Protein AF-A0A0N8Q9W8-F1 (afdb_monomer_lite)

Radius of gyration: 18.55 Å; chains: 1; bounding box: 48×32×45 Å

pLDDT: mean 75.81, std 12.65, range [43.41, 91.81]

Foldseek 3Di:
DPPVPVVVVVVVVVVVCVVVVVLVVVLVVQLVVPPPCSPVSNVVSVVVVVVVVVVLCVQLVVCVVVVVDPVCSVVSVVVVVVVVVVVVVVVVVVVPDCVVVVVPD

Structure (mmCIF, N/CA/C/O backbone):
data_AF-A0A0N8Q9W8-F1
#
_entry.id   AF-A0A0N8Q9W8-F1
#
loop_
_atom_site.group_PDB
_atom_site.id
_atom_site.type_symbol
_atom_site.label_atom_id
_atom_site.label_alt_id
_atom_site.label_comp_id
_atom_site.label_asym_id
_atom_site.label_entity_id
_atom_site.label_seq_id
_atom_site.pdbx_PDB_ins_code
_atom_site.Cartn_x
_atom_site.Cartn_y
_atom_site.Cartn_z
_atom_site.occupancy
_atom_site.B_iso_or_equiv
_atom_site.auth_seq_id
_atom_site.auth_comp_id
_atom_site.auth_asym_id
_atom_site.auth_atom_id
_atom_site.pdbx_PDB_model_num
ATOM 1 N N . THR A 1 1 ? 20.763 16.705 -22.166 1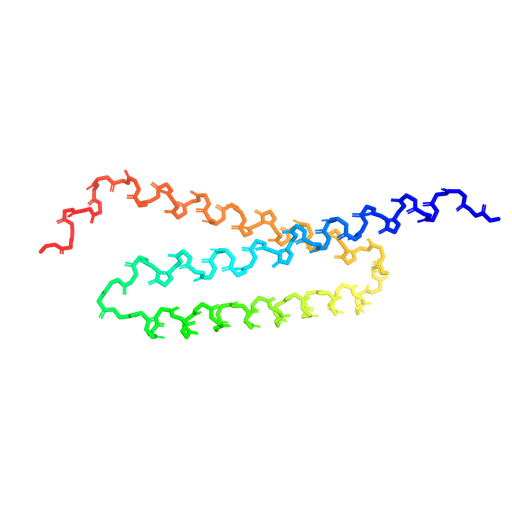.00 52.38 1 THR A N 1
ATOM 2 C CA . THR A 1 1 ? 20.065 17.013 -20.902 1.00 52.38 1 THR A CA 1
ATOM 3 C C . THR A 1 1 ? 18.599 16.738 -21.119 1.00 52.38 1 THR A C 1
ATOM 5 O O . THR A 1 1 ? 17.955 17.478 -21.849 1.00 52.38 1 THR A O 1
ATOM 8 N N . SER A 1 2 ? 18.102 15.592 -20.657 1.00 50.09 2 SER A N 1
ATOM 9 C CA . SER A 1 2 ? 16.745 15.151 -20.985 1.00 50.09 2 SER A CA 1
ATOM 10 C C . SER A 1 2 ? 15.739 16.067 -20.292 1.00 50.09 2 SER A C 1
ATOM 12 O O . SER A 1 2 ? 15.584 15.987 -19.079 1.00 50.09 2 SER A O 1
ATOM 14 N N . ALA A 1 3 ? 15.050 16.925 -21.049 1.00 59.44 3 ALA A N 1
ATOM 15 C CA . ALA A 1 3 ? 14.000 17.818 -20.542 1.00 59.44 3 ALA A CA 1
ATOM 16 C C . ALA A 1 3 ? 12.872 17.072 -19.798 1.00 59.44 3 ALA A C 1
ATOM 18 O O . ALA A 1 3 ? 12.098 17.688 -19.079 1.00 59.44 3 ALA A O 1
ATOM 19 N N . ALA A 1 4 ? 12.809 15.745 -19.942 1.00 71.94 4 ALA A N 1
ATOM 20 C CA . ALA A 1 4 ? 11.908 14.855 -19.226 1.00 71.94 4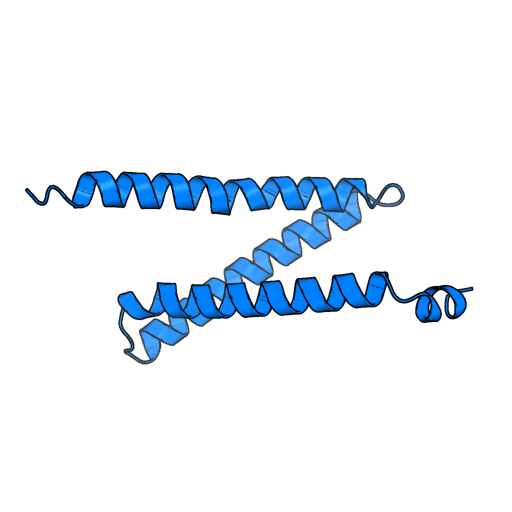 ALA A CA 1
ATOM 21 C C . ALA A 1 4 ? 12.335 14.528 -17.778 1.00 71.94 4 ALA A C 1
ATOM 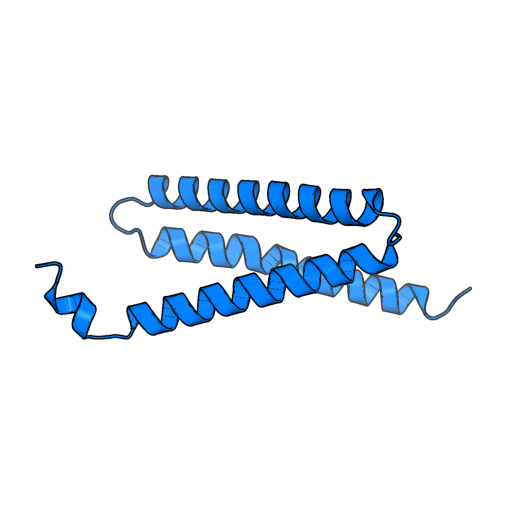23 O O . ALA A 1 4 ? 11.492 14.070 -17.013 1.00 71.94 4 ALA A O 1
ATOM 24 N N . LEU A 1 5 ? 13.595 14.753 -17.374 1.00 77.94 5 LEU A N 1
ATOM 25 C CA . LEU A 1 5 ? 14.060 14.436 -16.012 1.00 77.94 5 LEU A CA 1
ATOM 26 C C . LEU A 1 5 ? 13.367 15.305 -14.962 1.00 77.94 5 LEU A C 1
ATOM 28 O O . LEU A 1 5 ? 12.725 14.772 -14.068 1.00 77.94 5 LEU A O 1
ATOM 32 N N . VAL A 1 6 ? 13.389 16.626 -15.153 1.00 83.12 6 VAL A N 1
ATOM 33 C CA . VAL A 1 6 ? 12.759 17.595 -14.243 1.00 83.12 6 VAL A CA 1
ATOM 34 C C . VAL A 1 6 ? 11.260 17.314 -14.022 1.00 83.12 6 VAL A C 1
ATOM 36 O O . VAL A 1 6 ? 10.843 17.191 -12.872 1.00 83.12 6 VAL A O 1
ATOM 39 N N . PRO A 1 7 ? 10.414 17.147 -15.061 1.00 83.06 7 PRO A N 1
ATOM 40 C CA . PRO A 1 7 ? 9.008 16.805 -14.851 1.00 83.06 7 PRO A CA 1
ATOM 41 C C . PRO A 1 7 ? 8.816 15.399 -14.262 1.00 83.06 7 PRO A C 1
ATOM 43 O O . PRO A 1 7 ? 7.867 15.201 -13.505 1.00 83.06 7 PRO A O 1
ATOM 46 N N . THR A 1 8 ? 9.704 14.437 -14.540 1.00 84.44 8 THR A N 1
ATOM 47 C CA . THR A 1 8 ? 9.654 13.105 -13.907 1.00 84.44 8 THR A CA 1
ATOM 48 C C . THR A 1 8 ? 9.945 13.197 -12.411 1.00 84.44 8 THR A C 1
ATOM 50 O O . THR A 1 8 ? 9.202 12.638 -11.612 1.00 84.44 8 THR A O 1
ATOM 53 N N . GLU A 1 9 ? 10.974 13.942 -12.015 1.00 85.44 9 GLU A N 1
ATOM 54 C CA . GLU A 1 9 ? 11.352 14.168 -10.616 1.00 85.44 9 GLU A CA 1
ATOM 55 C C . G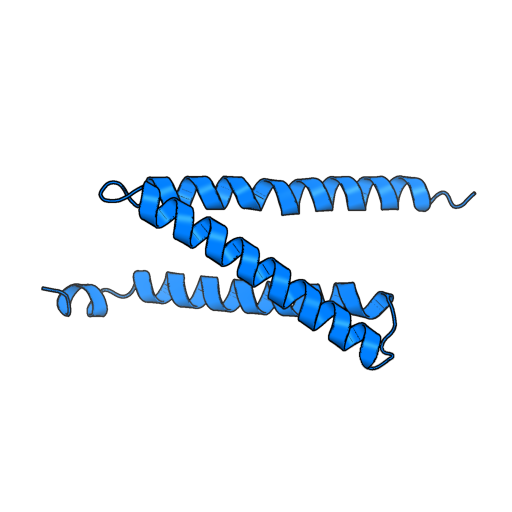LU A 1 9 ? 10.243 14.887 -9.847 1.00 85.44 9 GLU A C 1
ATOM 57 O O . GLU A 1 9 ? 9.872 14.451 -8.759 1.00 85.44 9 GLU A O 1
ATOM 62 N N . ILE A 1 10 ? 9.648 15.930 -10.437 1.00 86.56 10 ILE A N 1
ATOM 63 C CA . ILE A 1 10 ? 8.497 16.634 -9.852 1.00 86.56 10 ILE A CA 1
ATOM 64 C C . ILE A 1 10 ? 7.306 15.682 -9.698 1.00 86.56 10 ILE A C 1
ATOM 66 O O . ILE A 1 10 ? 6.667 15.662 -8.647 1.00 86.56 10 ILE A O 1
ATOM 70 N N . THR A 1 11 ? 7.020 14.865 -10.714 1.00 84.81 11 THR A N 1
ATOM 71 C CA . THR A 1 11 ? 5.919 13.891 -10.663 1.00 84.81 11 THR A CA 1
ATOM 72 C C . THR A 1 11 ? 6.154 12.854 -9.568 1.00 84.81 11 THR A C 1
ATOM 74 O O . THR A 1 11 ? 5.251 12.596 -8.775 1.00 84.81 11 THR A O 1
ATOM 77 N N . LEU A 1 12 ? 7.365 12.298 -9.473 1.00 84.50 12 LEU A N 1
ATOM 78 C CA . LEU A 1 12 ? 7.732 11.343 -8.427 1.00 84.50 12 LEU A CA 1
ATOM 79 C C . LEU A 1 12 ? 7.683 11.976 -7.038 1.00 84.50 12 LEU A C 1
ATOM 81 O O . LEU A 1 12 ? 7.207 11.333 -6.108 1.00 84.50 12 LEU A O 1
ATOM 85 N N . PHE A 1 13 ? 8.122 13.226 -6.895 1.00 83.94 13 PHE A N 1
ATOM 86 C CA . PHE A 1 13 ? 8.059 13.956 -5.634 1.00 83.94 13 PHE A CA 1
ATOM 87 C C . PHE A 1 13 ? 6.613 14.160 -5.177 1.00 83.94 13 PHE A C 1
ATOM 89 O O . PHE A 1 13 ? 6.264 13.783 -4.061 1.00 83.94 13 PHE A O 1
ATOM 96 N N . LEU A 1 14 ? 5.750 14.696 -6.045 1.00 83.88 14 LEU A N 1
ATOM 97 C CA . LEU A 1 14 ? 4.338 14.914 -5.724 1.00 83.88 14 LEU A CA 1
ATOM 98 C C . LEU A 1 14 ? 3.612 13.595 -5.438 1.00 83.88 14 LEU A C 1
ATOM 100 O O . LEU A 1 14 ? 2.831 13.513 -4.490 1.00 83.88 14 LEU A O 1
ATOM 104 N N . TRP A 1 15 ? 3.900 12.554 -6.220 1.00 82.50 15 TRP A N 1
ATOM 105 C CA . TRP A 1 15 ? 3.346 11.221 -6.008 1.00 82.50 15 TRP A CA 1
ATOM 106 C C . TRP A 1 15 ? 3.806 10.615 -4.677 1.00 82.50 15 TRP A C 1
ATOM 108 O O . TRP A 1 15 ? 2.978 10.108 -3.921 1.00 82.50 15 TRP A O 1
ATOM 118 N N . ALA A 1 16 ? 5.095 10.730 -4.342 1.00 78.50 16 ALA A N 1
ATOM 119 C CA . ALA A 1 16 ? 5.638 10.265 -3.070 1.00 78.50 16 ALA A CA 1
ATOM 120 C C . ALA A 1 16 ? 5.022 11.022 -1.889 1.00 78.50 16 ALA A C 1
ATOM 122 O O . ALA A 1 16 ? 4.601 10.390 -0.924 1.00 78.50 16 ALA A O 1
ATOM 123 N N . VAL A 1 17 ? 4.898 12.350 -1.975 1.00 74.25 17 VAL A N 1
ATOM 124 C CA . VAL A 1 17 ? 4.241 13.167 -0.943 1.00 74.25 17 VAL A CA 1
ATOM 125 C C . VAL A 1 17 ? 2.792 12.729 -0.748 1.00 74.25 17 VAL A C 1
ATOM 127 O O . VAL A 1 17 ? 2.382 12.513 0.388 1.00 74.25 17 VAL A O 1
ATOM 130 N N . ALA A 1 18 ? 2.026 12.540 -1.824 1.00 75.31 18 ALA A N 1
ATOM 131 C CA . ALA A 1 18 ? 0.637 12.096 -1.729 1.00 75.31 18 ALA A CA 1
ATOM 132 C C . ALA A 1 18 ? 0.517 10.694 -1.103 1.00 75.31 18 ALA A C 1
ATOM 134 O O . ALA A 1 18 ? -0.283 10.492 -0.186 1.00 75.31 18 ALA A O 1
ATOM 135 N N . ALA A 1 19 ? 1.342 9.743 -1.553 1.00 72.56 19 ALA A N 1
ATOM 136 C CA . ALA A 1 19 ? 1.349 8.375 -1.044 1.00 72.56 19 ALA A CA 1
ATOM 137 C C . ALA A 1 19 ? 1.751 8.312 0.438 1.00 72.56 19 ALA A C 1
ATOM 139 O O . ALA A 1 19 ? 1.105 7.619 1.222 1.00 72.56 19 ALA A O 1
ATOM 140 N N . PHE A 1 20 ? 2.773 9.071 0.844 1.00 67.25 20 PHE A N 1
ATOM 141 C CA . PHE A 1 20 ? 3.238 9.102 2.229 1.00 67.25 20 PHE A CA 1
ATOM 142 C C . PHE A 1 20 ? 2.336 9.916 3.151 1.00 67.25 20 PHE A C 1
ATOM 144 O O . PHE A 1 20 ? 2.192 9.527 4.302 1.00 67.25 20 PHE A O 1
ATOM 151 N N . ALA A 1 21 ? 1.713 11.003 2.689 1.00 61.31 21 ALA A N 1
ATOM 152 C CA . ALA A 1 21 ? 0.807 11.818 3.504 1.00 61.31 21 ALA A CA 1
ATOM 153 C C . ALA A 1 21 ? -0.516 11.100 3.807 1.00 61.31 21 ALA A C 1
ATOM 155 O O . ALA A 1 21 ? -1.110 11.313 4.867 1.00 61.31 21 ALA A O 1
ATOM 156 N N . ALA A 1 22 ? -0.956 10.210 2.912 1.00 65.31 22 ALA A N 1
ATOM 157 C CA . ALA A 1 22 ? -2.126 9.372 3.143 1.00 65.31 22 ALA A CA 1
ATOM 158 C C . ALA A 1 22 ? -1.936 8.437 4.349 1.00 65.31 22 ALA A C 1
ATOM 160 O O . ALA A 1 22 ? -2.884 8.219 5.102 1.00 65.31 22 ALA A O 1
ATOM 161 N N . VAL A 1 23 ? -0.713 7.941 4.581 1.00 66.31 23 VAL A N 1
ATOM 162 C CA . VAL A 1 23 ? -0.404 7.007 5.675 1.00 66.31 23 VAL A CA 1
ATOM 163 C C . VAL A 1 23 ? -0.776 7.595 7.048 1.00 66.31 23 VAL A C 1
ATOM 165 O O . VAL A 1 23 ? -1.704 7.066 7.659 1.00 66.31 23 VAL A O 1
ATOM 168 N N . PRO A 1 24 ? -0.174 8.697 7.543 1.00 59.09 24 PRO A N 1
ATOM 169 C CA . PRO A 1 24 ? -0.492 9.257 8.854 1.00 59.09 24 PRO A CA 1
ATOM 170 C C . PRO A 1 24 ? -1.937 9.770 8.951 1.00 59.09 24 PRO A C 1
ATOM 172 O O . PRO A 1 24 ? -2.540 9.682 10.019 1.00 59.09 24 PRO A O 1
ATOM 175 N N . ALA A 1 25 ? -2.534 10.245 7.852 1.00 59.41 25 ALA A N 1
ATOM 176 C CA . ALA A 1 25 ? -3.938 10.656 7.840 1.00 59.41 25 ALA A CA 1
ATOM 177 C C . ALA A 1 25 ? -4.881 9.470 8.114 1.00 59.41 25 ALA A C 1
ATOM 179 O O . ALA A 1 25 ? -5.789 9.578 8.942 1.00 59.41 25 ALA A O 1
ATOM 180 N N . LEU A 1 26 ? -4.646 8.316 7.483 1.00 62.22 26 LEU A N 1
ATOM 181 C CA . LEU A 1 26 ? -5.351 7.072 7.806 1.00 62.22 26 LEU A CA 1
ATOM 182 C C . LEU A 1 26 ? -5.036 6.611 9.234 1.00 62.22 26 LEU A C 1
ATOM 184 O O . LEU A 1 26 ? -5.951 6.226 9.962 1.00 62.22 26 LEU A O 1
ATOM 188 N N . GLN A 1 27 ? -3.778 6.732 9.669 1.00 59.59 27 GLN A N 1
ATOM 189 C CA . GLN A 1 27 ? -3.368 6.334 11.014 1.00 59.59 27 GLN A CA 1
ATOM 190 C C . GLN A 1 27 ? -4.131 7.082 12.121 1.00 59.59 27 GLN A C 1
ATOM 192 O O . GLN A 1 27 ? -4.592 6.466 13.083 1.00 59.59 27 GLN A O 1
ATOM 197 N N . ILE A 1 28 ? -4.301 8.397 11.969 1.00 57.59 28 ILE A N 1
ATOM 198 C CA . ILE A 1 28 ? -5.023 9.251 12.924 1.00 57.59 28 ILE A CA 1
ATOM 199 C C . ILE A 1 28 ? -6.526 8.943 12.909 1.00 57.59 28 ILE A C 1
ATOM 201 O O . ILE A 1 28 ? -7.157 8.887 13.969 1.00 57.59 28 ILE A O 1
ATOM 205 N N . ASN A 1 29 ? -7.107 8.682 11.733 1.00 60.34 29 ASN A N 1
ATOM 206 C CA . ASN A 1 29 ? -8.523 8.332 11.624 1.00 60.34 29 ASN A CA 1
ATOM 207 C C . ASN A 1 29 ? -8.849 7.045 12.396 1.00 60.34 29 ASN A C 1
ATOM 209 O O . ASN A 1 29 ? -9.790 7.045 13.187 1.00 60.34 29 ASN A O 1
ATOM 213 N N . VAL A 1 30 ? -8.042 5.986 12.256 1.00 58.84 30 VAL A N 1
ATOM 214 C CA . VAL A 1 30 ? -8.265 4.704 12.953 1.00 58.84 30 VAL A CA 1
ATOM 215 C C . VAL A 1 30 ? -8.246 4.896 14.475 1.00 58.84 30 VAL A C 1
ATOM 217 O O . VAL A 1 30 ? -9.182 4.475 15.154 1.00 58.84 30 VAL A O 1
ATOM 220 N N . VAL A 1 31 ? -7.266 5.632 15.013 1.00 56.53 31 VAL A N 1
ATOM 221 C CA . VAL A 1 31 ? -7.169 5.929 16.459 1.00 56.53 31 VAL A CA 1
ATOM 222 C C . VAL A 1 31 ? -8.376 6.723 16.973 1.00 56.53 31 VAL A C 1
ATOM 224 O O . VAL A 1 31 ? -8.835 6.487 18.090 1.00 56.53 31 VAL A O 1
ATOM 227 N N . THR A 1 32 ? -8.946 7.606 16.149 1.00 56.69 32 THR A N 1
ATOM 228 C CA . THR A 1 32 ? -10.108 8.432 16.522 1.00 56.69 32 THR A CA 1
ATOM 229 C C . THR A 1 32 ? -11.412 7.617 16.612 1.00 56.69 32 THR A C 1
ATOM 231 O O . THR A 1 32 ? -12.284 7.946 17.420 1.00 56.69 32 THR A O 1
ATOM 234 N N . PHE A 1 33 ? -11.540 6.513 15.860 1.00 57.22 33 PHE A N 1
ATOM 235 C CA . PHE A 1 33 ? -12.667 5.568 15.980 1.00 57.22 33 PHE A CA 1
ATOM 236 C C . PHE A 1 33 ? -12.603 4.718 17.262 1.00 57.22 33 PHE A C 1
ATOM 238 O O . PHE A 1 33 ? -13.632 4.274 17.769 1.00 57.22 33 PHE A O 1
ATOM 245 N N . GLY A 1 34 ? -11.413 4.538 17.839 1.00 58.38 34 GLY A N 1
ATOM 246 C CA . GLY A 1 34 ? -11.182 3.770 19.061 1.00 58.38 34 GLY A CA 1
ATOM 247 C C . GLY A 1 34 ? -11.354 4.570 20.351 1.00 58.38 34 GLY A C 1
ATOM 248 O O . GLY A 1 34 ? -10.458 4.529 21.188 1.00 58.38 34 GLY A O 1
ATOM 249 N N . LYS A 1 35 ? -12.478 5.278 20.556 1.00 59.62 35 LYS A N 1
ATOM 250 C CA . LYS A 1 35 ? -12.706 6.100 21.772 1.00 59.62 35 LYS A CA 1
ATOM 251 C C . LYS A 1 35 ? -12.508 5.337 23.094 1.00 59.62 35 LYS A C 1
ATOM 253 O O . LYS A 1 35 ? -12.173 5.955 24.097 1.00 59.62 35 LYS A O 1
ATOM 258 N N . ALA A 1 36 ? -12.689 4.014 23.089 1.00 65.94 36 ALA A N 1
ATOM 259 C CA . ALA A 1 36 ? -12.506 3.151 24.257 1.00 65.94 36 ALA A CA 1
ATOM 260 C C . ALA A 1 36 ? -11.061 2.637 24.460 1.00 65.94 36 ALA A C 1
ATOM 262 O O . ALA A 1 36 ? -10.720 2.251 25.574 1.00 65.94 36 ALA A O 1
ATOM 263 N N . ALA A 1 37 ? -10.210 2.608 23.421 1.00 69.88 37 ALA A N 1
ATOM 264 C CA . ALA A 1 37 ? -8.860 2.022 23.491 1.00 69.88 37 ALA A CA 1
ATOM 265 C C . ALA A 1 37 ? -7.867 2.615 22.456 1.00 69.88 37 ALA A C 1
ATOM 267 O O . ALA A 1 37 ? -7.323 1.887 21.621 1.00 69.88 37 ALA A O 1
ATOM 268 N N . PRO A 1 38 ? -7.572 3.926 22.505 1.00 67.25 38 PRO A N 1
ATOM 269 C CA . PRO A 1 38 ? -6.762 4.610 21.489 1.00 67.25 38 PRO A CA 1
ATOM 270 C C . PRO A 1 38 ? -5.319 4.087 21.380 1.00 67.25 38 PRO A C 1
ATOM 272 O O . PRO A 1 38 ? -4.781 3.989 20.278 1.00 67.25 38 PRO A O 1
ATOM 275 N N . ASN A 1 39 ? -4.702 3.674 22.495 1.00 71.94 39 ASN A N 1
ATOM 276 C CA . ASN A 1 39 ? -3.350 3.102 22.479 1.00 71.94 39 ASN A CA 1
ATOM 277 C C . ASN A 1 39 ? -3.293 1.757 21.737 1.00 71.94 39 ASN A C 1
ATOM 279 O O . ASN A 1 39 ? -2.361 1.529 20.972 1.00 71.94 39 ASN A O 1
ATOM 283 N N . LEU A 1 40 ? -4.298 0.890 21.917 1.00 68.94 40 LEU A N 1
ATOM 284 C CA . LEU A 1 40 ? -4.367 -0.413 21.244 1.00 68.94 40 LEU A CA 1
ATOM 285 C C . LEU A 1 40 ? -4.583 -0.248 19.734 1.00 68.94 40 LEU A C 1
ATOM 287 O O . LEU A 1 40 ? -4.007 -0.959 18.918 1.00 68.94 40 LEU A O 1
ATOM 291 N N . VAL A 1 41 ? -5.398 0.732 19.353 1.00 70.88 41 VAL A N 1
ATOM 292 C CA . VAL A 1 41 ? -5.646 1.036 17.945 1.00 70.88 41 VAL A CA 1
ATOM 293 C C . VAL A 1 41 ? -4.407 1.637 17.272 1.00 70.88 41 VAL A C 1
ATOM 295 O O . VAL A 1 41 ? -4.092 1.286 16.135 1.00 70.88 41 VAL A O 1
ATOM 298 N N . SER A 1 42 ? -3.657 2.479 17.986 1.00 69.94 42 SER A N 1
ATOM 299 C CA . SER A 1 42 ? -2.385 3.026 17.504 1.00 69.94 42 SER A CA 1
ATOM 300 C C . SER A 1 42 ? -1.348 1.925 17.247 1.00 69.94 42 SER A C 1
ATOM 302 O O . SER A 1 42 ? -0.745 1.887 16.171 1.00 69.94 42 SER A O 1
ATOM 304 N N . THR A 1 43 ? -1.186 0.971 18.174 1.00 76.06 43 THR A N 1
ATOM 305 C CA . THR A 1 43 ? -0.224 -0.134 18.008 1.00 76.06 43 THR A CA 1
ATOM 306 C C . THR A 1 43 ? -0.593 -1.069 16.858 1.00 76.06 43 THR A C 1
ATOM 308 O O . THR A 1 43 ? 0.292 -1.455 16.095 1.00 76.06 43 THR A O 1
ATOM 311 N N . LEU A 1 44 ? -1.878 -1.389 16.677 1.00 76.50 44 LEU A N 1
ATOM 312 C CA . LEU A 1 44 ? -2.353 -2.207 15.552 1.00 76.50 44 LEU A CA 1
ATOM 313 C C . LEU A 1 44 ? -2.062 -1.555 14.203 1.00 76.50 44 LEU A C 1
ATOM 315 O O . LEU A 1 44 ? -1.648 -2.217 13.257 1.00 76.50 44 LEU A O 1
ATOM 319 N N . ASN A 1 45 ? -2.248 -0.248 14.124 1.00 72.31 45 ASN A N 1
ATOM 320 C CA . ASN A 1 45 ? -2.061 0.518 12.909 1.00 72.31 45 ASN A CA 1
ATOM 321 C C . ASN A 1 45 ? -0.569 0.721 12.556 1.00 72.31 45 ASN A C 1
ATOM 323 O O . ASN A 1 45 ? -0.187 0.610 11.390 1.00 72.31 45 ASN A O 1
ATOM 327 N N . ILE A 1 46 ? 0.306 0.906 13.553 1.00 78.62 46 ILE A N 1
ATOM 328 C CA . ILE A 1 46 ? 1.768 0.827 13.360 1.00 78.62 46 ILE A CA 1
ATOM 329 C C . ILE A 1 46 ? 2.178 -0.590 12.926 1.00 78.62 46 ILE A C 1
ATOM 331 O O . ILE A 1 46 ? 2.988 -0.755 12.013 1.00 78.62 46 ILE A O 1
ATOM 335 N N . GLY A 1 47 ? 1.599 -1.623 13.544 1.00 81.19 47 GLY A N 1
ATOM 336 C CA . GLY A 1 47 ? 1.834 -3.020 13.177 1.00 81.19 47 GLY A CA 1
ATOM 337 C C . GLY A 1 47 ? 1.443 -3.316 11.728 1.00 81.19 47 GLY A C 1
ATOM 338 O O . GLY A 1 47 ? 2.242 -3.872 10.978 1.00 81.19 47 GLY A O 1
ATOM 339 N N . ALA A 1 48 ? 0.257 -2.875 11.307 1.00 81.75 48 ALA A N 1
ATOM 340 C CA . ALA A 1 48 ? -0.231 -3.022 9.940 1.00 81.75 48 ALA A CA 1
ATOM 341 C C . ALA A 1 48 ? 0.687 -2.327 8.922 1.00 81.75 48 ALA A C 1
ATOM 343 O O . ALA A 1 48 ? 0.984 -2.900 7.874 1.00 81.75 48 ALA A O 1
ATOM 344 N N . PHE A 1 49 ? 1.204 -1.139 9.250 1.00 79.75 49 PHE A N 1
ATOM 345 C CA . PHE A 1 49 ? 2.186 -0.446 8.415 1.00 79.75 49 PHE A CA 1
ATOM 346 C C . PHE A 1 49 ? 3.481 -1.253 8.246 1.00 79.75 49 PHE A C 1
ATOM 348 O O . PHE A 1 49 ? 3.966 -1.428 7.128 1.00 79.75 49 PHE A O 1
ATOM 355 N N . ASN A 1 50 ? 4.017 -1.806 9.336 1.00 87.12 50 ASN A N 1
ATOM 356 C CA . ASN A 1 50 ? 5.230 -2.624 9.278 1.00 87.12 50 ASN A CA 1
ATOM 357 C C . ASN A 1 50 ? 5.029 -3.905 8.459 1.00 87.12 50 ASN A C 1
ATOM 359 O O . ASN A 1 50 ? 5.905 -4.270 7.675 1.00 87.12 50 ASN A O 1
ATOM 363 N N . VAL A 1 51 ? 3.869 -4.555 8.589 1.00 86.62 51 VAL A N 1
ATOM 364 C CA . VAL A 1 51 ? 3.505 -5.710 7.752 1.00 86.62 51 VAL A CA 1
ATOM 365 C C . VAL A 1 51 ? 3.429 -5.304 6.280 1.00 86.62 51 VAL A C 1
ATOM 367 O O . VAL A 1 51 ? 3.967 -6.010 5.429 1.00 86.62 51 VAL A O 1
ATOM 370 N N . GLY A 1 52 ? 2.838 -4.146 5.977 1.00 85.19 52 GLY A N 1
ATOM 371 C CA . GLY A 1 52 ? 2.803 -3.589 4.625 1.00 85.19 52 GLY A CA 1
ATOM 372 C C . GLY A 1 52 ? 4.200 -3.393 4.031 1.00 85.19 52 GLY A C 1
ATOM 373 O O . GLY A 1 52 ? 4.461 -3.854 2.921 1.00 85.19 52 GLY A O 1
ATOM 374 N N . ASN A 1 53 ? 5.124 -2.791 4.785 1.00 86.38 53 ASN A N 1
ATOM 375 C CA . ASN A 1 53 ? 6.511 -2.601 4.344 1.00 86.38 53 ASN A CA 1
ATOM 376 C C . ASN A 1 53 ? 7.240 -3.931 4.121 1.00 86.38 53 ASN A C 1
ATOM 378 O O . ASN A 1 53 ? 7.943 -4.084 3.123 1.00 86.38 53 ASN A O 1
ATOM 382 N N . ALA A 1 54 ? 7.057 -4.903 5.019 1.00 89.06 54 ALA A N 1
ATOM 383 C CA . ALA A 1 54 ? 7.659 -6.226 4.885 1.00 89.06 54 ALA A CA 1
ATOM 384 C C . ALA A 1 54 ? 7.138 -6.965 3.642 1.00 89.06 54 ALA A C 1
ATOM 386 O O . ALA A 1 54 ? 7.931 -7.508 2.870 1.00 89.06 54 ALA A O 1
ATOM 387 N N . LEU A 1 55 ? 5.822 -6.937 3.405 1.00 88.06 55 LEU A N 1
ATOM 388 C CA . LEU A 1 55 ? 5.205 -7.523 2.213 1.00 88.06 55 LEU A CA 1
ATOM 389 C C . LEU A 1 55 ? 5.664 -6.818 0.933 1.00 88.06 55 LEU A C 1
ATOM 391 O O . LEU A 1 55 ? 6.004 -7.488 -0.039 1.00 88.06 55 LEU A O 1
ATOM 395 N N . GLY A 1 56 ? 5.728 -5.485 0.937 1.00 86.62 56 GLY A N 1
ATOM 396 C CA . GLY A 1 56 ? 6.219 -4.702 -0.197 1.00 86.62 56 GLY A CA 1
ATOM 397 C C . GLY A 1 56 ? 7.673 -5.028 -0.541 1.00 86.62 56 GLY A C 1
ATOM 398 O O . GLY A 1 56 ? 7.992 -5.262 -1.707 1.00 86.62 56 GLY A O 1
ATOM 399 N N . ALA A 1 57 ? 8.542 -5.120 0.470 1.00 89.00 57 ALA A N 1
ATOM 400 C CA . ALA A 1 57 ? 9.939 -5.509 0.290 1.00 89.00 57 ALA A CA 1
ATOM 401 C C . ALA A 1 57 ? 10.075 -6.949 -0.224 1.00 89.00 57 ALA A C 1
ATOM 403 O O . ALA A 1 57 ? 10.868 -7.200 -1.130 1.00 89.00 57 ALA A O 1
ATOM 404 N N . TRP A 1 58 ? 9.280 -7.886 0.303 1.00 91.81 58 TRP A N 1
ATOM 405 C CA . TRP A 1 58 ? 9.285 -9.276 -0.152 1.00 91.81 58 TRP A CA 1
ATOM 406 C C . TRP A 1 58 ? 8.814 -9.407 -1.602 1.00 91.81 58 TRP A C 1
ATOM 408 O O . TRP A 1 58 ? 9.498 -10.037 -2.408 1.00 91.81 58 TRP A O 1
ATOM 418 N N . VAL A 1 59 ? 7.703 -8.764 -1.971 1.00 90.75 59 VAL A N 1
ATOM 419 C CA . VAL A 1 59 ? 7.197 -8.795 -3.350 1.00 90.75 59 VAL A CA 1
ATOM 420 C C . VAL A 1 59 ? 8.174 -8.106 -4.298 1.00 90.75 59 VAL A C 1
ATOM 422 O O . VAL A 1 59 ? 8.550 -8.707 -5.302 1.00 90.75 59 VAL A O 1
ATOM 425 N N . GLY A 1 60 ? 8.664 -6.910 -3.965 1.00 87.69 60 GLY A N 1
ATOM 426 C CA . GLY A 1 60 ? 9.666 -6.210 -4.775 1.00 87.69 60 GLY A CA 1
ATOM 427 C C . GLY A 1 60 ? 10.949 -7.027 -4.951 1.00 87.69 60 GLY A C 1
ATOM 428 O O . GLY A 1 60 ? 11.438 -7.179 -6.070 1.00 87.69 60 GLY A O 1
ATOM 429 N N . GLY A 1 61 ? 11.447 -7.635 -3.871 1.00 88.44 61 GLY A N 1
ATOM 430 C CA . GLY A 1 61 ? 12.594 -8.541 -3.905 1.00 88.44 61 GLY A CA 1
ATOM 431 C C . GLY A 1 61 ? 12.337 -9.786 -4.754 1.00 88.44 61 GLY A C 1
ATOM 432 O O . GLY A 1 61 ? 13.199 -10.171 -5.539 1.00 88.44 61 GLY A O 1
ATOM 433 N N . SER A 1 62 ? 11.141 -10.377 -4.668 1.00 91.56 62 SER A N 1
ATOM 434 C CA . SER A 1 62 ? 10.762 -11.542 -5.475 1.00 91.56 62 SER A CA 1
ATOM 435 C C . SER A 1 62 ? 10.716 -11.217 -6.969 1.00 91.56 62 SER A C 1
ATOM 437 O O . SER A 1 62 ? 11.203 -12.003 -7.778 1.00 91.56 62 SER A O 1
ATOM 439 N N . VAL A 1 63 ? 10.207 -10.042 -7.346 1.00 91.19 63 VAL A N 1
ATOM 440 C CA . VAL A 1 63 ? 10.139 -9.582 -8.741 1.00 91.19 63 VAL A CA 1
ATOM 441 C C . VAL A 1 63 ? 11.543 -9.429 -9.324 1.00 91.19 63 VAL A C 1
ATOM 443 O O . VAL A 1 63 ? 11.815 -9.894 -10.433 1.00 91.19 63 VAL A O 1
ATOM 446 N N . ILE A 1 64 ? 12.458 -8.850 -8.542 1.00 89.94 64 ILE A N 1
ATOM 447 C CA . ILE A 1 64 ? 13.867 -8.711 -8.922 1.00 89.94 64 ILE A CA 1
ATOM 448 C C . ILE A 1 64 ? 14.542 -10.088 -9.015 1.00 89.94 64 ILE A C 1
ATOM 450 O O . ILE A 1 64 ? 15.233 -10.359 -9.996 1.00 89.94 64 ILE A O 1
ATOM 454 N N . ALA A 1 65 ? 14.312 -10.976 -8.042 1.00 89.62 65 ALA A N 1
ATOM 455 C CA . ALA A 1 65 ? 14.911 -12.311 -7.998 1.00 89.62 65 ALA A CA 1
ATOM 456 C C . ALA A 1 65 ? 14.499 -13.205 -9.182 1.00 89.62 65 ALA A C 1
ATOM 458 O O . ALA A 1 65 ? 15.301 -14.014 -9.639 1.00 89.62 65 ALA A O 1
ATOM 459 N N . HIS A 1 66 ? 13.286 -13.033 -9.720 1.00 90.69 66 HIS A N 1
ATOM 460 C CA . HIS A 1 66 ? 12.819 -13.740 -10.921 1.00 90.69 66 HIS A CA 1
ATOM 461 C C . HIS A 1 66 ? 13.318 -13.117 -12.238 1.00 90.69 66 HIS A C 1
ATOM 463 O O . HIS A 1 66 ? 12.920 -13.556 -13.315 1.00 90.69 66 HIS A O 1
ATOM 469 N N . GLY A 1 67 ? 14.181 -12.096 -12.186 1.00 86.25 67 GLY A N 1
ATOM 470 C CA . GLY A 1 67 ? 14.789 -11.496 -13.376 1.00 86.25 67 GLY A CA 1
ATOM 471 C C . GLY A 1 67 ? 13.855 -10.591 -14.186 1.00 86.25 67 GLY A C 1
ATOM 472 O O . GLY A 1 67 ? 14.194 -10.218 -15.305 1.00 86.25 67 GLY A O 1
ATOM 473 N N . LEU A 1 68 ? 12.706 -10.188 -13.631 1.00 82.44 68 LEU A N 1
ATOM 474 C CA . LEU A 1 68 ? 11.719 -9.334 -14.312 1.00 82.44 68 LEU A CA 1
ATOM 475 C C . LEU A 1 68 ? 12.180 -7.866 -14.457 1.00 82.44 68 LEU A C 1
ATOM 477 O O . LEU A 1 68 ? 11.479 -7.048 -15.055 1.00 82.44 68 LEU A O 1
ATOM 481 N N . GLY A 1 69 ? 13.340 -7.514 -13.895 1.00 84.00 69 GLY A N 1
ATOM 482 C CA . GLY A 1 69 ? 13.948 -6.185 -13.979 1.00 84.00 69 GLY A CA 1
ATOM 483 C C . GLY A 1 69 ? 13.351 -5.144 -13.024 1.00 84.00 69 GLY A C 1
ATOM 484 O O . GLY A 1 69 ? 12.350 -5.366 -12.355 1.00 84.00 69 GLY A O 1
ATOM 485 N N . LEU A 1 70 ? 13.975 -3.965 -12.960 1.00 82.62 70 LEU A N 1
ATOM 486 C CA . LEU A 1 70 ? 13.553 -2.864 -12.076 1.00 82.62 70 LEU A CA 1
ATOM 487 C C . LEU A 1 70 ? 12.240 -2.198 -12.516 1.00 82.62 70 LEU A C 1
ATOM 489 O O . LEU A 1 70 ? 11.520 -1.646 -11.690 1.00 82.62 70 LEU A O 1
ATOM 493 N N . THR A 1 71 ? 11.907 -2.261 -13.805 1.00 86.94 71 THR A N 1
ATOM 494 C CA . THR A 1 71 ? 10.697 -1.641 -14.369 1.00 86.94 71 THR A CA 1
ATOM 495 C C . THR A 1 71 ? 9.414 -2.395 -14.026 1.00 86.94 71 THR A C 1
ATOM 497 O O . THR A 1 71 ? 8.334 -1.811 -14.079 1.00 86.94 71 THR A O 1
ATOM 500 N N . SER A 1 72 ? 9.507 -3.670 -13.642 1.00 85.31 72 SER A N 1
ATOM 501 C CA . SER A 1 72 ? 8.355 -4.480 -13.231 1.00 85.31 72 SER A CA 1
ATOM 502 C C . SER A 1 72 ? 8.008 -4.324 -11.748 1.00 85.31 72 SER A C 1
ATOM 504 O O . SER A 1 72 ? 6.881 -4.622 -11.354 1.00 85.31 72 SER A O 1
ATOM 506 N N . VAL A 1 73 ? 8.916 -3.782 -10.929 1.00 85.31 73 VAL A N 1
ATOM 507 C CA . VAL A 1 73 ? 8.673 -3.538 -9.497 1.00 85.31 73 VAL A CA 1
ATOM 508 C C . VAL A 1 73 ? 7.521 -2.541 -9.274 1.00 85.31 73 VAL A C 1
ATOM 510 O O . VAL A 1 73 ? 6.615 -2.867 -8.504 1.00 85.31 73 VAL A O 1
ATOM 513 N N . PRO A 1 74 ? 7.451 -1.385 -9.974 1.00 83.88 74 PRO A N 1
ATOM 514 C CA . PRO A 1 74 ? 6.290 -0.497 -9.892 1.00 83.88 74 PRO A CA 1
ATOM 515 C C . PRO A 1 74 ? 4.977 -1.155 -10.338 1.00 83.88 74 PRO A C 1
ATOM 517 O O . PRO A 1 74 ? 3.932 -0.885 -9.751 1.00 83.88 74 PRO A O 1
ATOM 520 N N . LEU A 1 75 ? 5.015 -2.044 -11.340 1.00 86.50 75 LEU A N 1
ATOM 521 C CA . LEU A 1 75 ? 3.824 -2.767 -11.805 1.00 86.50 75 LEU A CA 1
ATOM 522 C C . LEU A 1 75 ? 3.318 -3.752 -10.744 1.00 86.50 75 LEU A C 1
ATOM 524 O O . LEU A 1 75 ? 2.121 -3.797 -10.469 1.00 86.50 75 LEU A O 1
ATOM 528 N N . ALA A 1 76 ? 4.218 -4.494 -10.099 1.00 87.94 76 ALA A N 1
ATOM 529 C CA . ALA A 1 76 ? 3.860 -5.385 -8.999 1.00 87.94 76 ALA A CA 1
ATOM 530 C C . ALA A 1 76 ? 3.281 -4.614 -7.799 1.00 87.94 76 ALA A C 1
ATOM 532 O O . ALA A 1 76 ? 2.284 -5.038 -7.211 1.00 87.94 76 ALA A O 1
ATOM 533 N N . ALA A 1 77 ? 3.847 -3.446 -7.479 1.00 84.25 77 ALA A N 1
ATOM 534 C CA . ALA A 1 77 ? 3.304 -2.557 -6.454 1.00 84.25 77 ALA A CA 1
ATOM 535 C C . ALA A 1 77 ? 1.900 -2.039 -6.818 1.00 84.25 77 ALA A C 1
ATOM 537 O O . ALA A 1 77 ? 1.021 -1.998 -5.958 1.00 84.25 77 ALA A O 1
ATOM 538 N N . ALA A 1 78 ? 1.655 -1.704 -8.090 1.00 86.38 78 ALA A N 1
ATOM 539 C CA . ALA A 1 78 ? 0.333 -1.296 -8.560 1.00 86.38 78 ALA A CA 1
ATOM 540 C C . ALA A 1 78 ? -0.704 -2.424 -8.415 1.00 86.38 78 ALA A C 1
ATOM 542 O O . ALA A 1 78 ? -1.813 -2.177 -7.942 1.00 86.38 78 ALA A O 1
ATOM 543 N N . VAL A 1 79 ? -0.339 -3.669 -8.746 1.00 88.75 79 VAL A N 1
ATOM 544 C CA . VAL A 1 79 ? -1.211 -4.841 -8.541 1.00 88.75 79 VAL A CA 1
ATOM 545 C C . VAL A 1 79 ? -1.535 -5.029 -7.058 1.00 88.75 79 VAL A C 1
ATOM 547 O O . VAL A 1 79 ? -2.703 -5.196 -6.708 1.00 88.75 79 VAL A O 1
ATOM 550 N N . LEU A 1 80 ? -0.536 -4.936 -6.174 1.00 87.69 80 LEU A N 1
ATOM 551 C CA . LEU A 1 80 ? -0.755 -4.990 -4.724 1.00 87.69 80 LEU A CA 1
ATOM 552 C C . LEU A 1 80 ? -1.701 -3.886 -4.235 1.00 87.69 80 LEU A C 1
ATOM 554 O O . LEU A 1 80 ? -2.589 -4.160 -3.430 1.00 87.69 80 LEU A O 1
ATOM 558 N N . ALA A 1 81 ? -1.547 -2.658 -4.735 1.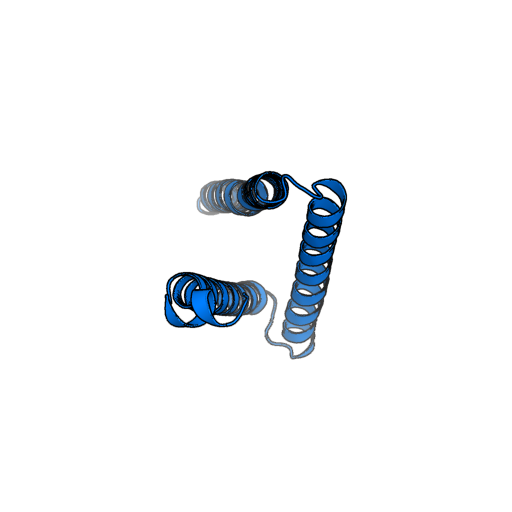00 85.31 81 ALA A N 1
ATOM 559 C CA . ALA A 1 81 ? -2.412 -1.538 -4.373 1.00 85.31 81 ALA A CA 1
ATOM 560 C C . ALA A 1 81 ? -3.868 -1.764 -4.815 1.00 85.31 81 ALA A C 1
ATOM 562 O O . ALA A 1 81 ? -4.792 -1.497 -4.046 1.00 85.31 81 ALA A O 1
ATOM 563 N N . VAL A 1 82 ? -4.086 -2.308 -6.018 1.00 88.25 82 VAL A N 1
ATOM 564 C CA . VAL A 1 82 ? -5.429 -2.666 -6.506 1.00 88.25 82 VAL A CA 1
ATOM 565 C C . VAL A 1 82 ? -6.054 -3.760 -5.641 1.00 88.25 82 VAL A C 1
ATOM 567 O O . VAL A 1 82 ? -7.218 -3.642 -5.263 1.00 88.25 82 VAL A O 1
ATOM 570 N N . LEU A 1 83 ? -5.294 -4.798 -5.276 1.00 88.25 83 LEU A N 1
ATOM 571 C CA . LEU A 1 83 ? -5.780 -5.856 -4.385 1.00 88.25 83 LEU A CA 1
ATOM 572 C C . LEU A 1 83 ? -6.165 -5.302 -3.009 1.00 88.25 83 LEU A C 1
ATOM 574 O O . LEU A 1 83 ? -7.244 -5.617 -2.505 1.00 88.25 83 LEU A O 1
ATOM 578 N N . ALA A 1 84 ? -5.328 -4.437 -2.431 1.00 84.25 84 ALA A N 1
ATOM 579 C CA . ALA A 1 84 ? -5.626 -3.774 -1.165 1.00 84.25 84 ALA A CA 1
ATOM 580 C C . ALA A 1 84 ? -6.916 -2.944 -1.258 1.00 84.25 84 ALA A C 1
ATOM 582 O O . ALA A 1 84 ? -7.789 -3.076 -0.402 1.00 84.25 84 ALA A O 1
ATOM 583 N N . LEU A 1 85 ? -7.082 -2.165 -2.333 1.00 85.19 85 LEU A N 1
ATOM 584 C CA . LEU A 1 85 ? -8.289 -1.375 -2.576 1.00 85.19 85 LEU A CA 1
ATOM 585 C C . LEU A 1 85 ? -9.543 -2.254 -2.700 1.00 85.19 85 LEU A C 1
ATOM 587 O O . LEU A 1 85 ? -10.572 -1.928 -2.110 1.00 85.19 85 LEU A O 1
ATOM 591 N N . LEU A 1 86 ? -9.470 -3.373 -3.429 1.00 89.50 86 LEU A N 1
ATOM 592 C CA . LEU A 1 86 ? -10.587 -4.315 -3.560 1.00 89.50 86 LEU A CA 1
ATOM 593 C C . LEU A 1 86 ? -10.993 -4.895 -2.203 1.00 89.50 86 LEU A C 1
ATOM 595 O O . LEU A 1 86 ? -12.181 -4.922 -1.886 1.00 89.50 86 LEU A O 1
ATOM 599 N N . ILE A 1 87 ? -10.019 -5.303 -1.386 1.00 85.38 87 ILE A N 1
ATOM 600 C CA . ILE A 1 87 ? -10.270 -5.797 -0.027 1.00 85.38 87 ILE A CA 1
A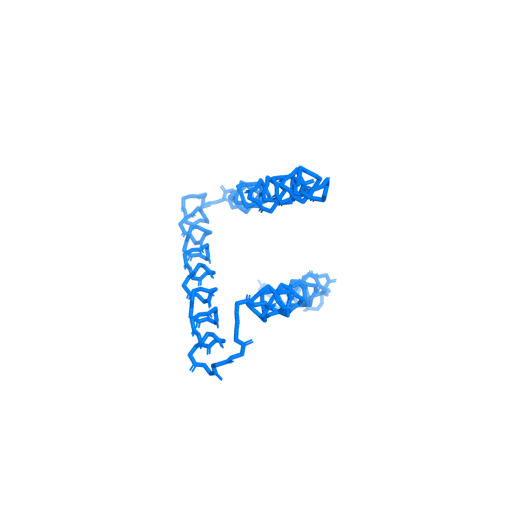TOM 601 C C . ILE A 1 87 ? -10.931 -4.702 0.813 1.00 85.38 87 ILE A C 1
ATOM 603 O O . ILE A 1 87 ? -11.958 -4.954 1.439 1.00 85.38 87 ILE A O 1
ATOM 607 N N . THR A 1 88 ? -10.402 -3.476 0.782 1.00 83.94 88 THR A N 1
ATOM 608 C CA . THR A 1 88 ? -10.992 -2.332 1.488 1.00 83.94 88 THR A CA 1
ATOM 609 C C . THR A 1 88 ? -12.448 -2.113 1.071 1.00 83.94 88 THR A C 1
ATOM 611 O O . THR A 1 88 ? -13.321 -2.030 1.933 1.00 83.94 88 THR A O 1
ATOM 614 N N . LEU A 1 89 ? -12.740 -2.091 -0.232 1.00 85.25 89 LEU A N 1
ATOM 615 C CA . LEU A 1 89 ? -14.101 -1.924 -0.749 1.00 85.25 89 LEU A CA 1
ATOM 616 C C . LEU A 1 89 ? -15.040 -3.049 -0.295 1.00 85.25 89 LEU A C 1
ATOM 618 O O . LEU A 1 89 ? -16.170 -2.767 0.099 1.00 85.25 89 LEU A O 1
ATOM 622 N N . ILE A 1 90 ? -14.594 -4.309 -0.319 1.00 88.62 90 ILE A N 1
ATOM 623 C CA . ILE A 1 90 ? -15.394 -5.452 0.149 1.00 88.62 90 ILE A CA 1
ATOM 624 C C . ILE A 1 90 ? -15.714 -5.309 1.641 1.00 88.62 90 ILE A C 1
ATOM 626 O O . ILE A 1 90 ? -16.877 -5.443 2.024 1.00 88.62 90 ILE A O 1
ATOM 630 N N . THR A 1 91 ? -14.725 -4.968 2.468 1.00 82.69 91 THR A N 1
ATOM 631 C CA . THR A 1 91 ? -14.913 -4.767 3.912 1.00 82.69 91 THR A CA 1
ATOM 632 C C . THR A 1 91 ? -15.904 -3.639 4.201 1.00 82.69 91 THR A C 1
ATOM 634 O O . THR A 1 91 ? -16.824 -3.818 4.996 1.00 82.69 91 THR A O 1
ATOM 637 N N . PHE A 1 92 ? -15.796 -2.497 3.509 1.00 80.94 92 PHE A N 1
ATOM 638 C CA . PHE A 1 92 ? -16.751 -1.392 3.669 1.00 80.94 92 PHE A CA 1
ATOM 639 C C . PHE A 1 92 ? -18.180 -1.779 3.268 1.00 80.94 92 PHE A C 1
ATOM 641 O O . PHE A 1 92 ? -19.135 -1.337 3.907 1.00 80.94 92 PHE A O 1
ATOM 648 N N . ARG A 1 93 ? -18.349 -2.633 2.250 1.00 81.94 93 ARG A N 1
ATOM 649 C CA . ARG A 1 93 ? -19.672 -3.151 1.861 1.00 81.94 93 ARG A CA 1
ATOM 650 C C . ARG A 1 93 ? -20.272 -4.075 2.921 1.00 81.94 93 ARG A C 1
ATOM 652 O O . ARG A 1 93 ? -21.483 -4.052 3.105 1.00 81.94 93 ARG A O 1
ATOM 659 N N . GLN A 1 94 ? -19.451 -4.859 3.618 1.00 75.00 94 GLN A N 1
ATOM 660 C CA . GLN A 1 94 ? -19.909 -5.758 4.683 1.00 75.00 94 GLN A CA 1
ATOM 661 C C . GLN A 1 94 ? -20.336 -4.996 5.940 1.00 75.00 94 GLN A C 1
ATOM 663 O O . GLN A 1 94 ? -21.357 -5.332 6.531 1.00 75.00 94 GLN A O 1
ATOM 668 N N . THR A 1 95 ? -19.630 -3.919 6.293 1.00 63.97 95 THR A N 1
ATOM 669 C CA . THR A 1 95 ? -20.021 -3.029 7.402 1.00 63.97 95 THR A CA 1
ATOM 670 C C . THR A 1 95 ? -21.375 -2.347 7.161 1.00 63.97 95 THR A C 1
ATOM 672 O O . THR A 1 95 ? -22.067 -2.000 8.112 1.00 63.97 95 THR A O 1
ATOM 675 N N . GLY A 1 96 ? -21.780 -2.171 5.899 1.00 58.62 96 GLY A N 1
ATOM 676 C CA . GLY A 1 96 ? -23.089 -1.628 5.529 1.00 58.62 96 GLY A CA 1
ATOM 677 C C . GLY A 1 96 ? -24.241 -2.641 5.511 1.00 58.62 96 GLY A C 1
ATOM 678 O O . GLY A 1 96 ? -25.364 -2.231 5.226 1.00 58.62 96 GLY A O 1
ATOM 679 N N . ASN A 1 97 ? -23.999 -3.936 5.768 1.00 54.59 97 ASN A N 1
ATOM 680 C CA . ASN A 1 97 ? -25.045 -4.960 5.716 1.00 54.59 97 ASN A CA 1
ATOM 681 C C . ASN A 1 97 ? -25.770 -5.082 7.080 1.00 54.59 97 ASN A C 1
ATOM 683 O O . ASN A 1 97 ? -25.146 -5.525 8.049 1.00 54.59 97 ASN A O 1
ATOM 687 N N . PRO A 1 98 ? -27.066 -4.723 7.188 1.00 58.16 98 PRO A N 1
ATOM 688 C CA . PRO A 1 98 ? -27.804 -4.719 8.458 1.00 58.16 98 PRO A CA 1
ATOM 689 C C . PRO A 1 98 ? -27.934 -6.103 9.117 1.00 58.16 98 PRO A C 1
ATOM 691 O O . PRO A 1 98 ? -28.124 -6.182 10.328 1.00 58.16 98 PRO A O 1
ATOM 694 N N . ASP A 1 99 ? -27.750 -7.193 8.366 1.00 60.69 99 ASP A N 1
ATOM 695 C CA . ASP A 1 99 ? -27.842 -8.564 8.891 1.00 60.69 99 ASP A CA 1
ATOM 696 C C . ASP A 1 99 ? -26.758 -8.900 9.933 1.00 60.69 99 ASP A C 1
ATOM 698 O O . ASP A 1 99 ? -26.979 -9.730 10.813 1.00 60.69 99 ASP A O 1
ATOM 702 N N . LEU A 1 100 ? -25.596 -8.233 9.893 1.00 56.97 100 LEU A N 1
ATOM 703 C CA . LEU A 1 100 ? -24.522 -8.443 10.874 1.00 56.97 100 LEU A CA 1
ATOM 704 C C . LEU A 1 100 ? -24.732 -7.649 12.173 1.00 56.97 100 LEU A C 1
ATOM 706 O O . LEU A 1 100 ? -24.130 -7.989 13.189 1.00 56.97 100 LEU A O 1
ATOM 710 N N . ALA A 1 101 ? -25.608 -6.637 12.173 1.00 53.91 101 ALA A N 1
ATOM 711 C CA . ALA A 1 101 ? -25.930 -5.852 13.368 1.00 53.91 101 ALA A CA 1
ATOM 712 C C . ALA A 1 101 ? -26.833 -6.617 14.357 1.00 53.91 101 ALA A C 1
ATOM 714 O O . ALA A 1 101 ? -26.861 -6.300 15.544 1.00 53.91 101 ALA A O 1
ATOM 715 N N . HIS A 1 102 ? -27.545 -7.647 13.889 1.00 55.62 102 HIS A N 1
ATOM 716 C CA . HIS A 1 102 ? -28.431 -8.471 14.718 1.00 55.62 102 HIS A CA 1
ATOM 717 C C . HIS A 1 102 ? -27.745 -9.693 15.349 1.00 55.62 102 HIS A C 1
ATOM 719 O O . HIS A 1 102 ? -28.299 -10.277 16.275 1.00 55.62 102 HIS A O 1
ATOM 725 N N . ALA A 1 103 ? -26.549 -10.077 14.887 1.00 55.75 103 ALA A N 1
ATOM 726 C CA . ALA A 1 103 ? -25.838 -11.270 15.364 1.00 55.75 103 ALA A CA 1
ATOM 727 C C . ALA A 1 103 ? -24.849 -11.000 16.519 1.00 55.75 103 ALA A C 1
ATOM 729 O O . ALA A 1 103 ? -24.234 -11.936 17.026 1.00 55.75 103 ALA A O 1
ATOM 730 N N . THR A 1 104 ? -24.673 -9.738 16.925 1.00 54.78 104 THR A N 1
ATOM 731 C CA . THR A 1 104 ? -23.717 -9.314 17.967 1.00 54.78 104 THR A CA 1
ATOM 732 C C . THR A 1 104 ? -24.378 -8.777 19.244 1.00 54.78 104 THR A C 1
ATOM 734 O O . THR A 1 104 ? -23.719 -8.072 20.007 1.00 54.78 104 THR A O 1
ATOM 737 N N . HIS A 1 105 ? -25.660 -9.078 19.470 1.00 43.41 105 HIS A N 1
ATOM 738 C CA . HIS A 1 105 ? -26.371 -8.778 20.719 1.00 43.41 105 HIS A CA 1
ATOM 739 C C . HIS A 1 105 ? -26.524 -10.016 21.600 1.00 43.41 105 HIS A C 1
ATOM 741 O O . HIS A 1 105 ? -26.790 -11.104 21.042 1.00 43.41 105 HIS A O 1
#

InterPro domains:
  IPR036259 MFS transporter superfamily [SSF103473] (10-97)
  IPR050189 Major Facilitator Superfamily Efflux Transporters [PTHR43124] (10-95)

Organism: NCBI:txid199198

Secondary structure (DSSP, 8-state):
--TTHHHHHHHHHHHHHHHHHHHHHHHHHHHHH-TT-HHHHHHHHHHHHHHHHHHHHHHHHHHHHTT--TTHHHHHHHHHHHHHHHHHHHHHHHHT-GGGTSS--

Sequence (105 aa):
TSAALVPTEITLFLWAVAAFAAVPALQINVVTFGKAAPNLVSTLNIGAFNVGNALGAWVGGSVIAHGLGLTSVPLAAAVLAVLALLITLITFRQTGNPDLAHATH